Protein 3NX6 (pdb70)

Radius of gyration: 12.01 Å; Cα contacts (8 Å, |Δi|>4): 182; chains: 1; bounding box: 28×27×32 Å

C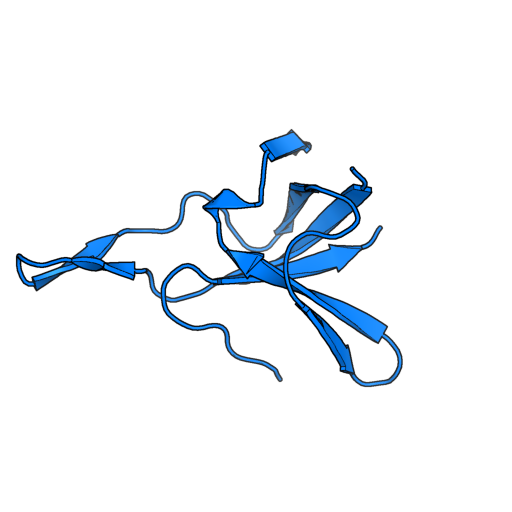ATH classification: 2.30.33.40

Organism: Xanthomonas oryzae pv. oryzae (strain KACC10331 / KXO85) (NCBI:txid291331)

Sequence (75 aa):
SIKPLHDRVVVKPISTKGEVVAIGAGKPLDNGSLHAPVVKVGDKVIYGQYAGSSYKSEGVEYKVLREDDILAVIG

Nearest PDB structures (foldseek):
  3nx6-assembly1_A  TM=1.014E+00  e=1.050E-14  Xanthomonas oryzae pv. oryzae KACC 10331
  1wnr-assembly1_E  TM=9.622E-01  e=2.563E-09  Thermus thermophilus
  8wuc-assembly1_l  TM=9.303E-01  e=3.358E-08  Hydrogenophilus thermoluteolus
  1wnr-assembly1_G  TM=9.587E-01  e=1.572E-07  Thermus thermophilus
  1wnr-assembly1_C  TM=9.505E-01  e=3.500E-07  Thermus thermophilus

Solvent-accessible surface area: 4837 Å² total; per-residue (Å²): 154,52,158,13,102,83,28,87,2,0,0,77,41,119,105,33,141,0,68,0,58,20,62,2,80,1,95,59,72,158,117,73,53,100,99,72,39,111,10,138,86,40,8,100,0,48,0,24,71,197,19,45,72,60,59,151,30,172,73,43,86,32,24,30,0,90,30,135,42,22,110,36,76,94,49

InterPro domains:
  IPR011032 GroES-like superfamily [SSF50129] (39-133)
  IPR018369 Chaperonin GroES, conserved site [PS00681] (42-66)
  IPR020818 GroES chaperonin family [MF_00580] (41-134)
  IPR020818 GroES chaperonin family [PF00166] (42-133)
  IPR020818 GroES chaperonin family [PR00297] (42-57)
  IPR020818 GroES chaperonin family [PR00297] (64-85)
  IPR020818 GroES chaperonin family [PR00297] (99-111)
  IPR020818 GroES chaperonin family [PR00297] (120-133)
  IPR020818 GroES chaperonin family [PTHR10772] (41-132)
  IPR020818 GroES chaperonin family [SM00883] (41-133)
  IPR020818 GroES chaperonin family [cd00320] (41-133)
  IPR037124 GroES chaperonin superfamily [G3DSA:2.30.33.40] (39-134)

Structure (mmCIF, N/CA/C/O backbone):
data_3NX6
#
_entry.id   3NX6
#
_cell.length_a   64.410
_cell.length_b   64.410
_cell.length_c   36.500
_cell.angle_alpha   90.00
_cell.angle_beta   90.00
_cell.angle_gamma   120.00
#
_symmetry.space_group_name_H-M   'P 61'
#
loop_
_entity.id
_entity.type
_entity.pdbx_description
1 polymer '10kDa chaperonin'
2 water water
#
loop_
_atom_site.group_PDB
_atom_site.id
_atom_site.type_symbol
_atom_site.label_atom_id
_atom_site.label_alt_id
_atom_site.label_comp_id
_atom_site.label_asym_id
_atom_site.label_entity_id
_atom_site.label_seq_id
_atom_site.pdbx_PDB_ins_code
_atom_site.Cartn_x
_atom_site.Cartn_y
_atom_site.Cartn_z
_atom_site.occupancy
_atom_site.B_iso_or_equiv
_atom_site.auth_seq_id
_atom_site.auth_comp_id
_atom_site.auth_asym_id
_atom_site.auth_atom_id
_atom_site.pdbx_PDB_model_num
ATOM 1 N N . SER A 1 2 ? 9.813 34.417 4.810 1.00 59.09 2 SER A N 1
ATOM 2 C CA . SER A 1 2 ? 10.817 33.718 5.703 1.00 58.32 2 SER A CA 1
ATOM 3 C C . SER A 1 2 ? 12.037 34.643 5.969 1.00 56.74 2 SER A C 1
ATOM 4 O O . SER A 1 2 ? 12.378 34.920 7.153 1.00 58.31 2 SER A O 1
ATOM 7 N N . ILE A 1 3 ? 12.646 35.129 4.869 1.00 52.68 3 ILE A N 1
ATOM 8 C CA . ILE A 1 3 ? 13.762 36.099 4.868 1.00 49.41 3 ILE A CA 1
ATOM 9 C C . ILE A 1 3 ? 13.760 37.152 5.963 1.00 46.66 3 ILE A C 1
ATOM 10 O O . ILE A 1 3 ? 12.841 37.982 6.053 1.00 46.91 3 ILE A O 1
ATOM 15 N N . LYS A 1 4 ? 14.805 37.150 6.768 1.00 43.23 4 LYS A N 1
ATOM 16 C CA . LYS A 1 4 ? 14.953 38.134 7.821 1.00 41.59 4 LYS A CA 1
ATOM 17 C C . LYS A 1 4 ? 16.137 39.104 7.559 1.00 39.22 4 LYS A C 1
ATOM 18 O O . LYS A 1 4 ? 17.312 38.701 7.739 1.00 37.52 4 LYS A O 1
ATOM 24 N N . PRO A 1 5 ? 15.829 40.367 7.147 1.00 36.71 5 PRO A N 1
ATOM 25 C CA .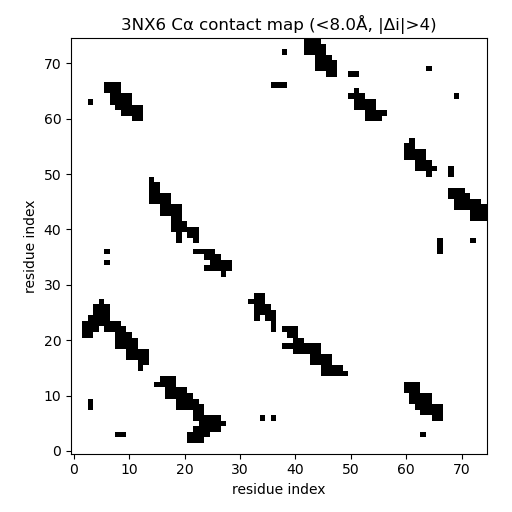 PRO A 1 5 ? 16.887 41.350 6.880 1.00 34.62 5 PRO A CA 1
ATOM 26 C C . PRO A 1 5 ? 17.575 41.770 8.106 1.00 32.54 5 PRO A C 1
ATOM 27 O O . PRO A 1 5 ? 17.013 41.806 9.204 1.00 33.22 5 PRO A O 1
ATOM 31 N N . LEU A 1 6 ? 18.820 42.078 7.895 1.00 31.29 6 LEU A N 1
ATOM 32 C CA . LEU A 1 6 ? 19.729 42.529 8.916 1.00 31.72 6 LEU A CA 1
ATOM 33 C C . LEU A 1 6 ? 20.008 44.032 8.846 1.00 32.37 6 LEU A C 1
ATOM 34 O O . LEU A 1 6 ? 19.951 44.650 7.766 1.00 32.47 6 LEU A O 1
ATOM 39 N N . HIS A 1 7 ? 20.386 44.602 9.985 1.00 32.34 7 HIS A N 1
ATOM 40 C CA . HIS A 1 7 ? 20.969 45.944 10.042 1.00 33.90 7 HIS A CA 1
ATOM 41 C C . HIS A 1 7 ? 19.953 46.917 9.441 1.00 33.74 7 HIS A C 1
ATOM 42 O O . HIS A 1 7 ? 18.799 46.976 9.920 1.00 34.05 7 HIS A O 1
ATOM 49 N N . ASP A 1 8 ? 20.338 47.656 8.392 1.00 34.01 8 ASP A N 1
ATOM 50 C CA . ASP A 1 8 ? 19.458 48.630 7.682 1.00 34.84 8 ASP A CA 1
ATOM 51 C C . ASP A 1 8 ? 18.977 48.197 6.279 1.00 35.04 8 ASP A C 1
ATOM 52 O O . ASP A 1 8 ? 18.538 49.023 5.477 1.00 36.09 8 ASP A O 1
ATOM 57 N N . ARG A 1 9 ? 19.008 46.887 6.031 1.00 34.09 9 ARG A N 1
ATOM 58 C CA . ARG A 1 9 ? 18.436 46.250 4.879 1.00 32.68 9 ARG A CA 1
ATOM 59 C C . ARG A 1 9 ? 16.934 46.265 4.968 1.00 31.52 9 ARG A C 1
ATOM 60 O O . ARG A 1 9 ? 16.356 46.252 6.054 1.00 28.76 9 ARG A O 1
ATOM 68 N N . VAL A 1 10 ? 16.302 46.319 3.816 1.00 30.03 10 VAL A N 1
ATOM 69 C CA . VAL A 1 10 ? 14.845 46.400 3.719 1.00 31.36 10 VAL A CA 1
ATOM 70 C C . VAL A 1 10 ? 14.413 45.451 2.597 1.00 32.30 10 VAL A C 1
ATOM 71 O O . VAL A 1 10 ? 14.915 45.560 1.506 1.00 31.57 10 VAL A O 1
ATOM 75 N N . VAL A 1 11 ? 13.418 44.601 2.848 1.00 32.61 11 VAL A N 1
ATOM 76 C CA . VAL A 1 11 ? 12.799 43.796 1.787 1.00 33.09 11 VAL A CA 1
ATOM 77 C C . VAL A 1 11 ? 11.513 44.453 1.273 1.00 33.32 11 VAL A C 1
ATOM 78 O O . VAL A 1 11 ? 10.595 44.762 2.008 1.00 33.25 11 VAL A O 1
ATOM 82 N N . VAL A 1 12 ? 11.477 44.605 -0.034 1.00 34.80 12 VAL A N 1
ATOM 83 C CA . VAL A 1 12 ? 10.440 45.292 -0.784 1.00 37.42 12 VAL A CA 1
ATOM 84 C C . VAL A 1 12 ? 9.805 44.341 -1.830 1.00 39.13 12 VAL A C 1
ATOM 85 O O . VAL A 1 12 ? 10.481 43.568 -2.479 1.00 39.06 12 VAL A O 1
ATOM 89 N N . LYS A 1 13 ? 8.510 44.407 -1.978 1.00 41.30 13 LYS A N 1
ATOM 90 C CA . LYS A 1 13 ? 7.837 43.616 -2.960 1.00 43.84 13 LYS A CA 1
ATOM 91 C C . LYS A 1 13 ? 7.503 44.586 -4.063 1.00 44.23 13 LYS A C 1
ATOM 92 O O . LYS A 1 13 ? 6.829 45.577 -3.853 1.00 43.08 13 LYS A O 1
ATOM 98 N N . PRO A 1 14 ? 7.988 44.327 -5.264 1.00 47.57 14 PRO A N 1
ATOM 99 C CA . PRO A 1 14 ? 7.663 45.325 -6.293 1.00 48.94 14 PRO A CA 1
ATOM 100 C C . PRO A 1 14 ? 6.175 45.320 -6.663 1.00 51.15 14 PRO A C 1
ATOM 101 O O . PRO A 1 14 ? 5.499 44.289 -6.559 1.00 51.70 14 PRO A O 1
ATOM 105 N N . ILE A 1 15 ? 5.646 46.473 -7.028 1.00 52.78 15 ILE A N 1
ATOM 106 C CA . ILE A 1 15 ? 4.225 46.582 -7.200 1.00 54.75 15 ILE A CA 1
ATOM 107 C C . ILE A 1 15 ? 3.911 47.792 -8.059 1.00 55.56 15 ILE A C 1
ATOM 108 O O . ILE A 1 15 ? 4.681 48.079 -8.999 1.00 57.96 15 ILE A O 1
ATOM 113 N N . SER A 1 35 ? 13.827 53.693 -11.817 1.00 60.82 35 SER A N 1
ATOM 114 C CA . SER A 1 35 ? 13.116 53.724 -10.546 1.00 60.20 35 SER A CA 1
ATOM 115 C C . SER A 1 35 ? 11.773 52.975 -10.683 1.00 58.75 35 SER A C 1
ATOM 116 O O . SER A 1 35 ? 11.123 53.032 -11.751 1.00 59.94 35 SER A O 1
ATOM 119 N N . THR A 1 36 ? 11.394 52.260 -9.613 1.00 55.79 36 THR A N 1
ATOM 120 C CA . THR A 1 36 ? 10.191 51.406 -9.524 1.00 52.25 36 THR A CA 1
ATOM 121 C C . THR A 1 36 ? 9.541 51.623 -8.154 1.00 49.35 36 THR A C 1
ATOM 122 O O . THR A 1 36 ? 10.210 52.063 -7.238 1.00 46.57 36 THR A O 1
ATOM 126 N N . LYS A 1 37 ? 8.232 51.385 -8.041 1.00 47.42 37 LYS A N 1
ATOM 127 C CA . LYS A 1 37 ? 7.506 51.411 -6.760 1.00 46.26 37 LYS A CA 1
ATOM 128 C C . LYS A 1 37 ? 7.381 50.029 -6.166 1.00 44.77 37 LYS A C 1
ATOM 129 O O . LYS A 1 37 ? 7.515 49.026 -6.856 1.00 45.05 37 LYS A O 1
ATOM 135 N N . GLY A 1 38 ? 7.072 49.959 -4.877 1.00 42.33 38 GLY A N 1
ATOM 136 C CA . GLY A 1 38 ? 7.120 48.676 -4.185 1.00 41.42 38 GLY A CA 1
ATOM 137 C C . GLY A 1 38 ? 6.624 48.855 -2.770 1.00 39.06 38 GLY A C 1
ATOM 138 O O . GLY A 1 38 ? 6.476 49.982 -2.311 1.00 37.54 38 GLY A O 1
ATOM 139 N N . GLU A 1 39 ? 6.316 47.778 -2.081 1.00 38.67 39 GLU A N 1
ATOM 140 C CA . GLU A 1 39 ? 5.923 47.905 -0.685 1.00 39.02 39 GLU A CA 1
ATOM 141 C C . GLU A 1 39 ? 6.901 47.306 0.228 1.00 37.90 39 GLU A C 1
ATOM 142 O O . GLU A 1 39 ? 7.434 46.290 -0.108 1.00 37.87 39 GLU A O 1
ATOM 148 N N . VAL A 1 40 ? 7.052 47.845 1.437 1.00 38.30 40 VAL A N 1
ATOM 149 C CA . VAL A 1 40 ? 7.958 47.243 2.412 1.00 37.87 40 VAL A CA 1
ATOM 150 C C . VAL A 1 40 ? 7.286 46.104 3.162 1.00 37.40 40 VAL A C 1
ATOM 151 O O . VAL A 1 40 ? 6.226 46.240 3.763 1.00 36.16 40 VAL A O 1
ATOM 155 N N . VAL A 1 41 ? 7.973 44.982 3.057 1.00 37.54 41 VAL A N 1
ATOM 156 C CA . VAL A 1 41 ? 7.529 43.703 3.469 1.00 38.41 41 VAL A CA 1
ATOM 157 C C . VAL A 1 41 ? 8.281 43.262 4.694 1.00 38.01 41 VAL A C 1
ATOM 158 O O . VAL A 1 41 ? 7.681 42.586 5.519 1.00 38.96 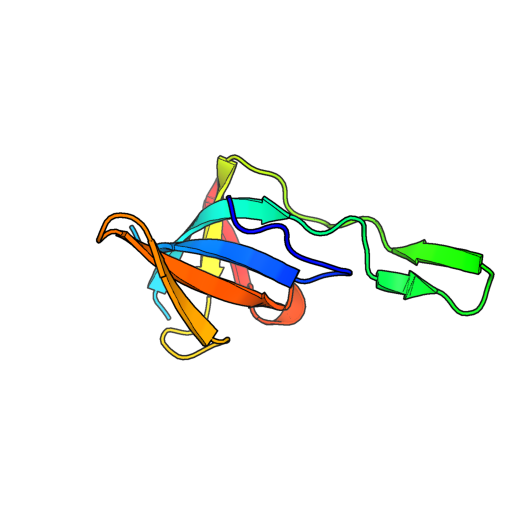41 VAL A O 1
ATOM 162 N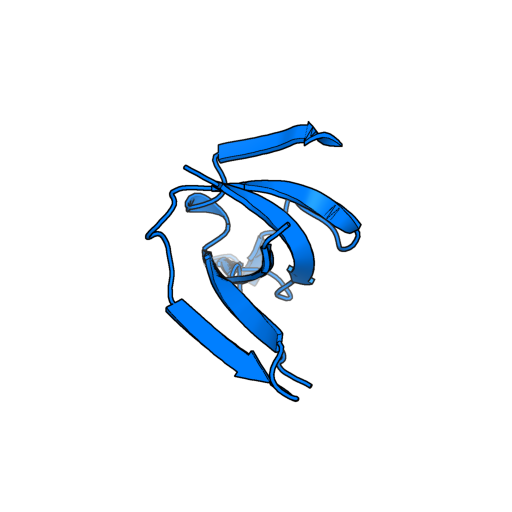 N . ALA A 1 42 ? 9.574 43.667 4.857 1.00 37.30 42 ALA A N 1
ATOM 163 C CA . ALA A 1 42 ? 10.373 43.408 6.120 1.00 35.41 42 ALA A CA 1
ATOM 164 C C . ALA A 1 42 ? 11.475 44.436 6.309 1.00 34.78 42 ALA A C 1
ATOM 165 O O . ALA A 1 42 ? 11.964 44.993 5.363 1.00 34.45 42 ALA A O 1
ATOM 167 N N . ILE A 1 43 ? 11.852 44.670 7.552 1.00 34.53 43 ILE A N 1
ATOM 168 C CA . ILE A 1 43 ? 12.861 45.649 7.874 1.00 36.23 43 ILE A CA 1
ATOM 169 C C . ILE A 1 43 ? 13.862 45.079 8.847 1.00 38.18 43 ILE A C 1
ATOM 170 O O . ILE A 1 43 ? 13.524 44.201 9.655 1.00 38.22 43 ILE A O 1
ATOM 175 N N . GLY A 1 44 ? 15.120 45.519 8.705 1.00 39.90 44 GLY A N 1
ATOM 176 C CA . GLY A 1 44 ? 16.147 45.161 9.641 1.00 40.72 44 GLY A CA 1
ATOM 177 C C . GLY A 1 44 ? 15.968 45.814 10.983 1.00 40.93 44 GLY A C 1
ATOM 178 O O . GLY A 1 44 ? 15.326 46.843 11.070 1.00 41.57 44 GLY A O 1
ATOM 179 N N . ALA A 1 45 ? 16.547 45.201 12.009 1.00 41.44 45 ALA A N 1
ATOM 180 C CA . ALA A 1 45 ? 16.677 45.748 13.362 1.00 42.22 45 ALA A CA 1
ATOM 181 C C . ALA A 1 45 ? 17.351 47.101 13.424 1.00 44.29 45 ALA A C 1
ATOM 182 O O . ALA A 1 45 ? 17.139 47.853 14.370 1.00 45.22 45 ALA A O 1
ATOM 184 N N . GLY A 1 46 ? 18.252 47.398 12.509 1.00 44.47 46 GLY A N 1
ATOM 185 C CA . GLY A 1 46 ? 18.849 48.719 12.517 1.00 46.04 46 GLY A CA 1
ATOM 186 C C . GLY A 1 46 ? 20.360 48.648 12.413 1.00 47.18 46 GLY A C 1
ATOM 187 O O . GLY A 1 46 ? 21.002 47.728 12.961 1.00 47.31 46 GLY A O 1
ATOM 188 N N . LYS A 1 47 ? 20.940 49.589 11.681 1.00 48.80 47 LYS A N 1
ATOM 189 C CA . LYS A 1 47 ? 22.384 49.548 11.583 1.00 50.99 47 LYS A CA 1
ATOM 190 C C . LYS A 1 47 ? 23.003 49.812 12.951 1.00 51.32 47 LYS A C 1
ATOM 191 O O . LYS A 1 47 ? 22.630 50.801 13.588 1.00 50.55 47 LYS A O 1
ATOM 197 N N . PRO A 1 48 ? 23.944 48.953 13.391 1.00 53.14 48 PRO A N 1
ATOM 198 C CA . PRO A 1 48 ? 24.620 49.182 14.659 1.00 54.31 48 PRO A CA 1
ATOM 199 C C . PRO A 1 48 ? 25.468 50.439 14.617 1.00 56.42 48 PRO A C 1
ATOM 200 O O . PRO A 1 48 ? 26.079 50.748 13.573 1.00 56.26 48 PRO A O 1
ATOM 204 N N . LEU A 1 49 ? 25.518 51.153 15.738 1.00 57.87 49 LEU A N 1
ATOM 205 C CA . LEU A 1 49 ? 26.314 52.349 15.807 1.00 58.94 49 LEU A CA 1
ATOM 206 C C . LEU A 1 49 ? 27.537 52.147 16.739 1.00 60.72 49 LEU A C 1
ATOM 207 O O . LEU A 1 49 ? 27.554 51.328 17.691 1.00 60.14 49 LEU A O 1
ATOM 212 N N . ASP A 1 50 ? 28.575 52.906 16.412 1.00 63.10 50 ASP A N 1
ATOM 213 C CA . ASP A 1 50 ? 29.848 52.946 17.155 1.00 64.84 50 ASP A CA 1
ATOM 214 C C . ASP A 1 50 ? 29.583 52.902 18.662 1.00 64.74 50 ASP A C 1
ATOM 215 O O . ASP A 1 50 ? 30.100 52.088 19.435 1.00 64.17 50 ASP A O 1
ATOM 220 N N . ASN A 1 51 ? 28.718 53.827 19.030 1.00 65.30 51 ASN A N 1
ATOM 221 C CA . ASN A 1 51 ? 28.419 54.164 20.388 1.00 66.00 51 ASN A CA 1
ATOM 222 C C . ASN A 1 51 ? 27.511 53.154 21.043 1.00 65.49 51 ASN A C 1
ATOM 223 O O . ASN A 1 51 ? 26.889 53.454 22.075 1.00 66.83 51 ASN A O 1
ATOM 228 N N . GLY A 1 52 ? 27.380 51.977 20.450 1.00 64.50 52 GLY A N 1
ATOM 229 C CA . GLY A 1 52 ? 26.601 50.910 21.077 1.00 63.58 52 GLY A CA 1
ATOM 230 C C . GLY A 1 52 ? 25.073 50.937 20.974 1.00 62.25 52 GLY A C 1
ATOM 231 O O . GLY A 1 52 ? 24.386 50.373 21.832 1.00 60.95 52 GLY A O 1
ATOM 232 N N . SER A 1 53 ? 24.537 51.586 19.943 1.00 60.58 53 SER A N 1
ATOM 233 C CA . SER A 1 53 ? 23.079 51.583 19.708 1.00 59.31 53 SER A CA 1
ATOM 234 C C . SER A 1 53 ? 22.806 51.171 18.281 1.00 57.29 53 SER A C 1
ATOM 235 O O . SER A 1 53 ? 23.729 50.985 17.526 1.00 55.19 53 SER A O 1
ATOM 238 N N . LEU A 1 54 ? 21.528 51.043 17.946 1.00 55.93 54 LEU A N 1
ATOM 239 C CA . LEU A 1 54 ? 21.113 50.796 16.585 1.00 55.27 54 LEU A CA 1
ATOM 240 C C . LEU A 1 54 ? 20.395 52.007 16.041 1.00 54.93 54 LEU A C 1
ATOM 241 O O . LEU A 1 54 ? 19.482 52.562 16.649 1.00 53.65 54 LEU A O 1
ATOM 246 N N . HIS A 1 55 ? 20.835 52.391 14.866 1.00 54.08 55 HIS A N 1
ATOM 247 C CA . HIS A 1 55 ? 20.146 53.332 14.025 1.00 54.69 55 HIS A CA 1
ATOM 248 C C . HIS A 1 55 ? 18.763 52.831 13.707 1.00 52.29 55 HIS A C 1
ATOM 249 O O . HIS A 1 55 ? 18.598 51.918 12.945 1.00 51.40 55 HIS A O 1
ATOM 256 N N . ALA A 1 56 ? 17.757 53.454 14.270 1.00 51.62 56 ALA A N 1
ATOM 257 C CA . ALA A 1 56 ? 16.379 53.002 14.006 1.00 51.09 56 ALA A CA 1
ATOM 258 C C . ALA A 1 56 ? 16.013 53.241 12.532 1.00 48.76 56 ALA A C 1
ATOM 259 O O . ALA A 1 56 ? 16.297 54.303 12.021 1.00 49.07 56 ALA A O 1
ATOM 261 N N . PRO A 1 57 ? 15.399 52.257 11.852 1.00 47.70 57 PRO A N 1
ATOM 262 C CA . PRO A 1 57 ? 14.904 52.426 10.463 1.00 46.33 57 PRO A CA 1
ATOM 263 C C . PRO A 1 57 ? 13.892 53.528 10.306 1.00 44.85 57 PRO A C 1
ATOM 264 O O . PRO A 1 57 ? 13.162 53.843 11.225 1.00 45.17 57 PRO A O 1
ATOM 268 N N . VAL A 1 58 ? 13.830 54.129 9.140 1.00 43.37 58 VAL A N 1
ATOM 269 C CA . VAL A 1 58 ? 12.897 55.233 8.927 1.00 41.3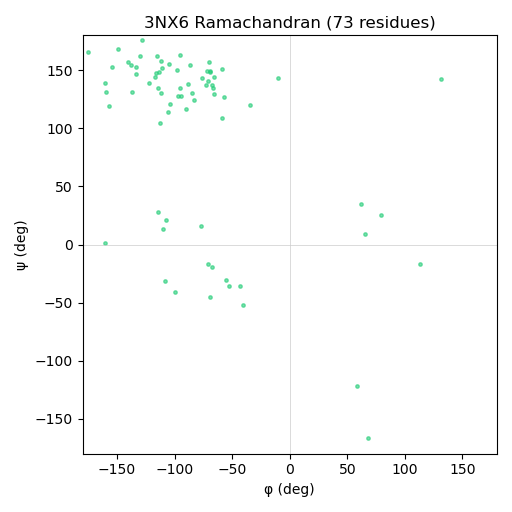7 58 VAL A CA 1
ATOM 270 C C . VAL A 1 58 ? 11.801 54.751 7.989 1.00 40.64 58 VAL A C 1
ATOM 271 O O . VAL A 1 58 ? 11.049 55.523 7.417 1.00 41.52 58 VAL A O 1
ATOM 275 N N . VAL A 1 59 ? 11.722 53.449 7.781 1.00 38.76 59 VAL A N 1
ATOM 276 C CA . VAL A 1 59 ? 10.568 52.896 7.092 1.00 36.64 59 VAL A CA 1
ATOM 277 C C . VAL A 1 59 ? 10.050 51.767 7.905 1.00 35.84 59 VAL A C 1
ATOM 278 O O . VAL A 1 59 ? 10.744 51.179 8.704 1.00 36.36 59 VAL A O 1
ATOM 282 N N . LYS A 1 60 ? 8.823 51.431 7.592 1.00 37.34 60 LYS A N 1
ATOM 283 C CA . LYS A 1 60 ? 8.039 50.447 8.291 1.00 37.15 60 LYS A CA 1
ATOM 284 C C . LYS A 1 60 ? 7.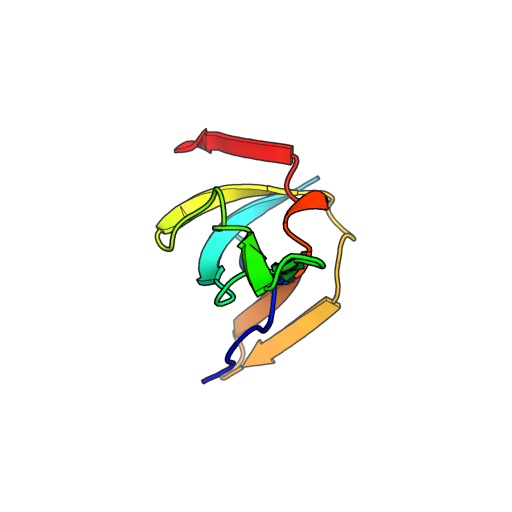366 49.515 7.323 1.00 36.38 60 LYS A C 1
ATOM 285 O O . LYS A 1 60 ? 7.089 49.823 6.173 1.00 33.38 60 LYS A O 1
ATOM 291 N N . VAL A 1 61 ? 7.123 48.326 7.786 1.00 36.36 61 VAL A N 1
ATOM 292 C CA . VAL A 1 61 ? 6.352 47.384 7.025 1.00 37.86 61 VAL A CA 1
ATOM 293 C C . VAL A 1 61 ? 5.009 48.007 6.723 1.00 38.34 61 VAL A C 1
ATOM 294 O O . VAL A 1 61 ? 4.328 48.526 7.617 1.00 39.68 61 VAL A O 1
ATOM 298 N N . GLY A 1 62 ? 4.701 47.982 5.438 1.00 38.30 62 GLY A N 1
ATOM 299 C CA . GLY A 1 62 ? 3.497 48.446 4.865 1.00 39.20 62 GLY A CA 1
ATOM 300 C C . GLY A 1 62 ? 3.748 49.670 3.982 1.00 39.39 62 GLY A C 1
ATOM 301 O O . GLY A 1 62 ? 2.879 50.050 3.214 1.00 39.17 62 GLY A O 1
ATOM 302 N N . ASP A 1 63 ? 4.902 50.319 4.142 1.00 37.98 63 ASP A N 1
ATOM 303 C CA . ASP A 1 63 ? 5.165 51.569 3.467 1.00 37.36 63 ASP A CA 1
ATOM 304 C C . ASP A 1 63 ? 5.251 51.254 2.039 1.00 36.50 63 ASP A C 1
ATOM 305 O O . ASP A 1 63 ? 5.796 50.254 1.708 1.00 34.08 63 ASP A O 1
ATOM 310 N N . LYS A 1 64 ? 4.644 52.080 1.203 1.00 37.53 64 LYS A N 1
ATOM 311 C CA . LYS A 1 64 ? 4.917 52.072 -0.239 1.00 38.02 64 LYS A CA 1
ATOM 312 C C . LYS A 1 64 ? 6.104 53.040 -0.455 1.00 37.69 64 LYS A C 1
ATOM 313 O O . LYS A 1 64 ? 6.148 54.112 0.169 1.00 37.49 64 LYS A O 1
ATOM 319 N N . VAL A 1 65 ? 7.045 52.635 -1.321 1.00 37.41 65 VAL A N 1
ATOM 320 C CA . VAL A 1 65 ? 8.348 53.271 -1.469 1.00 36.66 65 VAL A CA 1
ATOM 321 C C . VAL A 1 65 ? 8.728 53.331 -2.916 1.00 37.40 65 VAL A C 1
ATOM 322 O O . VAL A 1 65 ? 8.227 52.594 -3.716 1.00 38.57 65 VAL A O 1
ATOM 326 N N . ILE A 1 66 ? 9.610 54.252 -3.263 1.00 38.28 66 ILE A N 1
ATOM 327 C CA . ILE A 1 66 ? 10.226 54.252 -4.559 1.00 39.21 66 ILE A CA 1
ATOM 328 C C . ILE A 1 66 ? 11.738 54.052 -4.362 1.00 39.80 66 ILE A C 1
ATOM 329 O O . ILE A 1 66 ? 12.361 54.511 -3.386 1.00 36.95 66 ILE A O 1
ATOM 334 N N . TYR A 1 67 ? 12.285 53.322 -5.308 1.00 41.41 67 TYR A N 1
ATOM 335 C CA . TYR A 1 67 ? 13.681 52.934 -5.310 1.00 44.56 67 TYR A CA 1
ATOM 336 C C . TYR A 1 67 ? 14.154 52.810 -6.740 1.00 46.34 67 TYR A C 1
ATOM 337 O O . TYR A 1 67 ? 13.371 52.799 -7.650 1.00 45.49 67 TYR A O 1
ATOM 346 N N . GLY A 1 68 ? 15.455 52.702 -6.913 1.00 49.70 68 GLY A N 1
ATOM 347 C CA . GLY A 1 68 ? 16.038 52.586 -8.239 1.00 52.08 68 GLY A CA 1
ATOM 348 C C . GLY A 1 68 ? 15.746 51.217 -8.803 1.00 54.61 68 GLY A C 1
ATOM 349 O O . GLY A 1 68 ? 15.848 50.196 -8.099 1.00 53.41 68 GLY A O 1
ATOM 350 N N . GLN A 1 69 ? 15.381 51.178 -10.079 1.00 57.66 69 GLN A N 1
ATOM 351 C CA . GLN A 1 69 ? 14.907 49.954 -10.618 1.00 60.70 69 GLN A CA 1
ATOM 352 C C . GLN A 1 69 ? 15.896 48.826 -10.360 1.00 61.06 69 GLN A C 1
ATOM 353 O O . GLN A 1 69 ? 15.489 47.705 -10.097 1.00 61.64 69 GLN A O 1
ATOM 359 N N . TYR A 1 70 ? 17.188 49.131 -10.407 1.00 61.99 70 TYR A N 1
ATOM 360 C CA . TYR A 1 70 ? 18.259 4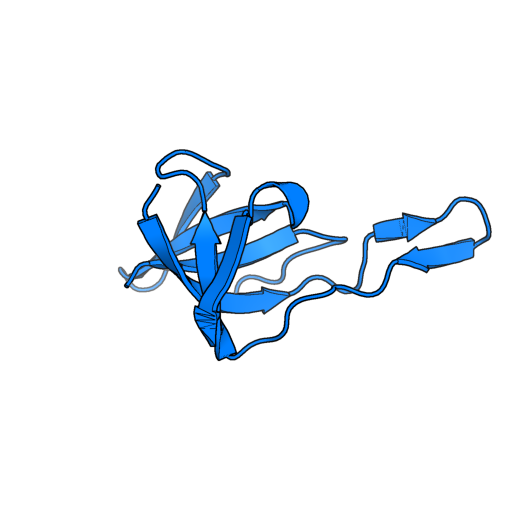8.115 -10.208 1.00 62.50 70 TYR A CA 1
ATOM 361 C C . TYR A 1 70 ? 19.147 48.275 -8.936 1.00 60.76 70 TYR A C 1
ATOM 362 O O . TYR A 1 70 ? 20.324 47.826 -8.929 1.00 61.05 70 TYR A O 1
ATOM 371 N N . ALA A 1 71 ? 18.560 48.888 -7.895 1.00 57.84 71 ALA A N 1
ATOM 372 C CA . ALA A 1 71 ? 19.086 48.938 -6.531 1.00 55.85 71 ALA A CA 1
ATOM 373 C C . ALA A 1 71 ? 18.989 47.570 -5.852 1.00 53.99 71 ALA A C 1
ATOM 374 O O . ALA A 1 71 ? 18.006 46.857 -6.009 1.00 53.09 71 ALA A O 1
ATOM 376 N N . GLY A 1 72 ? 20.000 47.208 -5.085 1.00 53.06 72 GLY A N 1
ATOM 377 C CA . GLY A 1 72 ? 19.913 46.019 -4.218 1.00 53.73 72 GLY A CA 1
ATOM 378 C C . GLY A 1 72 ? 19.847 44.648 -4.928 1.00 53.95 72 GLY A C 1
ATOM 379 O O . GLY A 1 72 ? 20.112 44.549 -6.128 1.00 55.11 72 GLY A O 1
ATOM 380 N N . SER A 1 73 ? 19.505 43.588 -4.212 1.00 53.34 73 SER A N 1
ATOM 381 C CA . SER A 1 73 ? 19.570 42.270 -4.786 1.00 53.43 73 SER A CA 1
ATOM 382 C C . SER A 1 73 ? 18.195 41.699 -4.834 1.00 55.26 73 SER A C 1
ATOM 383 O O . SER A 1 73 ? 17.384 41.952 -3.935 1.00 54.31 73 SER A O 1
ATOM 386 N N . SER A 1 74 ? 17.935 40.887 -5.852 1.00 57.02 74 SER A N 1
ATOM 387 C CA . SER A 1 74 ? 16.658 40.179 -5.944 1.00 58.17 74 SER A CA 1
ATOM 388 C C . SER A 1 74 ? 16.767 38.911 -5.173 1.00 58.66 74 SER A C 1
ATOM 389 O O . SER A 1 74 ? 17.864 38.421 -4.948 1.00 58.80 74 SER A O 1
ATOM 392 N N . TYR A 1 75 ? 15.636 38.402 -4.710 1.00 59.19 75 TYR A N 1
ATOM 393 C CA . TYR A 1 75 ? 15.580 37.042 -4.237 1.00 59.80 75 TYR A CA 1
ATOM 394 C C . TYR A 1 75 ? 14.139 36.616 -4.268 1.00 59.08 75 TYR A C 1
ATOM 395 O O . TYR A 1 75 ? 13.252 37.335 -3.764 1.00 58.37 75 TYR A O 1
ATOM 404 N N . LYS A 1 76 ? 13.909 35.439 -4.854 1.00 58.55 76 LYS A N 1
ATOM 405 C CA . LYS A 1 76 ? 12.542 34.914 -5.063 1.00 57.74 76 LYS A CA 1
ATOM 406 C C . LYS A 1 76 ? 12.110 33.932 -4.016 1.00 55.63 76 LYS A C 1
ATOM 407 O O . LYS A 1 76 ? 12.923 33.218 -3.457 1.00 55.49 76 LYS A O 1
ATOM 413 N N . SER A 1 77 ? 10.821 33.886 -3.753 1.00 54.13 77 SER A N 1
ATOM 414 C CA . SER A 1 77 ? 10.331 33.031 -2.706 1.00 53.68 77 SER A CA 1
ATOM 415 C C . SER A 1 77 ? 8.891 32.701 -2.936 1.00 52.91 77 SER A C 1
ATOM 416 O O . SER A 1 77 ? 8.061 33.596 -2.927 1.00 53.29 77 SER A O 1
ATOM 419 N N . GLU A 1 78 ? 8.608 31.406 -3.101 1.00 51.96 78 GLU A N 1
ATOM 420 C CA . GLU A 1 78 ? 7.300 30.899 -3.449 1.00 51.57 78 GLU A CA 1
ATOM 421 C C . GLU A 1 78 ? 6.952 31.468 -4.786 1.00 50.32 78 GLU A C 1
ATOM 422 O O . GLU A 1 78 ? 5.813 31.808 -5.037 1.00 51.32 78 GLU A O 1
ATOM 428 N N . GLY A 1 79 ? 7.924 31.631 -5.650 1.00 49.44 79 GLY A N 1
ATOM 429 C CA . GLY A 1 79 ? 7.669 32.354 -6.905 1.00 50.00 79 GLY A CA 1
ATOM 430 C C . GLY A 1 79 ? 7.316 33.851 -6.864 1.00 50.62 79 GLY A C 1
ATOM 431 O O . GLY A 1 79 ? 6.930 34.390 -7.898 1.00 51.98 79 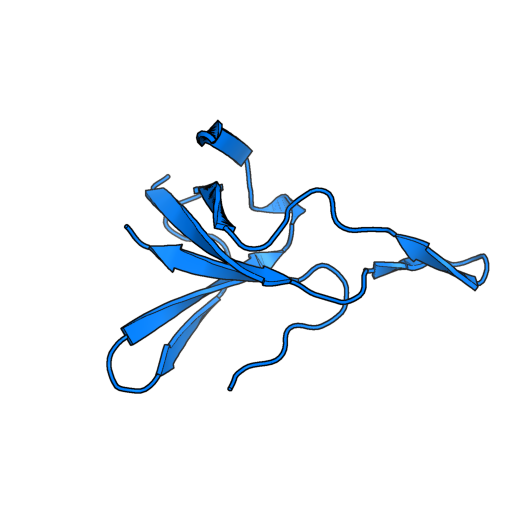GLY A O 1
ATOM 432 N N . VAL A 1 80 ? 7.429 34.524 -5.709 1.00 49.66 80 VAL A N 1
ATOM 433 C CA . VAL A 1 80 ? 7.342 35.982 -5.643 1.00 48.99 80 VAL A CA 1
ATOM 434 C C . VAL A 1 80 ? 8.749 36.515 -5.684 1.00 48.96 80 VAL A C 1
ATOM 435 O O . VAL A 1 80 ? 9.557 36.010 -4.989 1.00 48.18 80 VAL A O 1
ATOM 439 N N . GLU A 1 81 ? 9.040 37.532 -6.477 1.00 49.73 81 GLU A N 1
ATOM 440 C CA . GLU A 1 81 ? 10.376 38.147 -6.514 1.00 50.50 81 GLU A CA 1
ATOM 441 C C . GLU A 1 81 ? 10.349 39.320 -5.571 1.00 48.44 81 GLU A C 1
ATOM 442 O O . GLU A 1 81 ? 9.441 40.159 -5.666 1.00 48.37 81 GLU A O 1
ATOM 448 N N . TYR A 1 82 ? 11.332 39.343 -4.669 1.00 46.39 82 TYR A N 1
ATOM 449 C CA . TYR A 1 82 ? 11.581 40.450 -3.752 1.00 45.45 82 TYR A CA 1
ATOM 450 C C . TYR A 1 82 ? 12.912 41.084 -4.044 1.00 43.94 82 TYR A C 1
ATOM 451 O O . TYR A 1 82 ? 13.776 40.488 -4.675 1.00 43.42 82 TYR A O 1
ATOM 460 N N . LYS A 1 83 ? 13.061 42.313 -3.527 1.00 42.86 83 LYS A N 1
ATOM 461 C CA . LYS A 1 83 ? 14.334 43.061 -3.503 1.00 41.44 83 LYS A CA 1
ATOM 462 C C . LYS A 1 83 ? 14.821 43.272 -2.046 1.00 38.78 83 LYS A C 1
ATOM 463 O O . LYS A 1 83 ? 14.041 43.594 -1.204 1.00 38.21 83 LYS A O 1
ATOM 469 N N . VAL A 1 84 ? 16.094 43.036 -1.784 1.00 36.83 84 VAL A N 1
ATOM 470 C CA . VAL A 1 84 ? 16.715 43.445 -0.570 1.00 35.75 84 VAL A CA 1
ATOM 471 C C . VAL A 1 84 ? 17.614 44.645 -0.903 1.00 34.62 84 VAL A C 1
ATOM 472 O O . VAL A 1 84 ? 18.497 44.598 -1.747 1.00 35.09 84 VAL A O 1
ATOM 476 N N . LEU A 1 85 ? 17.224 45.778 -0.346 1.00 32.89 85 LEU A N 1
ATOM 477 C CA . LEU A 1 85 ? 17.831 47.075 -0.542 1.00 31.97 85 LEU A CA 1
ATOM 478 C C . LEU A 1 85 ? 18.487 47.484 0.750 1.00 32.34 85 LEU A C 1
ATOM 479 O O . LEU A 1 85 ? 18.092 47.018 1.786 1.00 32.84 85 LEU A O 1
ATOM 484 N N . ARG A 1 86 ? 19.457 48.389 0.682 1.00 33.04 86 ARG A N 1
ATOM 485 C CA . ARG A 1 86 ? 19.774 49.230 1.822 1.00 33.49 86 ARG A CA 1
ATOM 486 C C . ARG A 1 86 ? 18.716 50.346 1.962 1.00 32.14 86 ARG A C 1
ATOM 487 O O . ARG A 1 86 ? 18.203 50.899 0.949 1.00 31.03 86 ARG A O 1
ATOM 495 N N . GLU A 1 87 ? 18.371 50.707 3.172 1.00 31.31 87 GLU A N 1
ATOM 496 C CA . GLU A 1 87 ? 17.554 51.931 3.326 1.00 31.78 87 GLU A CA 1
ATOM 497 C C . GLU A 1 87 ? 18.013 53.107 2.447 1.00 32.06 87 GLU A C 1
ATOM 498 O O . GLU A 1 87 ? 17.222 53.811 1.866 1.00 32.62 87 GLU A O 1
ATOM 504 N N . ASP A 1 88 ? 19.290 53.270 2.225 1.00 31.85 88 ASP A N 1
ATOM 505 C CA . ASP A 1 88 ? 19.779 54.356 1.416 1.00 32.91 88 ASP A CA 1
ATOM 506 C C . ASP A 1 88 ? 19.419 54.281 -0.030 1.00 32.35 88 ASP A C 1
ATOM 507 O O . ASP A 1 88 ? 19.407 55.335 -0.699 1.00 33.21 88 ASP A O 1
ATOM 512 N N . ASP A 1 89 ? 19.065 53.083 -0.489 1.00 31.57 89 ASP A N 1
ATOM 513 C CA . ASP A 1 89 ? 18.510 52.885 -1.857 1.00 32.50 89 ASP A CA 1
ATOM 514 C C . ASP A 1 89 ? 17.056 53.449 -2.048 1.00 32.58 89 ASP A C 1
ATOM 515 O O . ASP A 1 89 ? 16.575 53.644 -3.170 1.00 32.40 89 ASP A O 1
ATOM 520 N N . ILE A 1 90 ? 16.366 53.704 -0.958 1.00 33.40 90 ILE A N 1
ATOM 521 C CA . ILE A 1 90 ? 14.953 54.071 -0.996 1.00 33.44 90 ILE A CA 1
ATOM 522 C C . ILE A 1 90 ? 14.887 55.577 -1.107 1.00 32.66 90 ILE A C 1
ATOM 523 O O . ILE A 1 90 ? 15.378 56.305 -0.254 1.00 29.92 90 ILE A O 1
ATOM 528 N N . LEU A 1 91 ? 14.339 56.044 -2.224 1.00 31.66 91 LEU A N 1
ATOM 529 C CA . LEU A 1 91 ? 14.244 57.444 -2.450 1.00 32.20 91 LEU A CA 1
ATOM 530 C C . LEU A 1 91 ? 13.229 58.184 -1.507 1.00 30.98 91 LEU A C 1
ATOM 531 O O . LEU A 1 91 ? 13.497 59.275 -0.980 1.00 32.37 91 LEU A O 1
ATOM 536 N N . ALA A 1 92 ? 12.059 57.588 -1.359 1.00 30.69 92 ALA A N 1
ATOM 537 C CA . ALA A 1 92 ? 10.909 58.300 -0.863 1.00 31.60 92 ALA A CA 1
ATOM 538 C C . ALA A 1 92 ? 9.906 57.284 -0.365 1.00 32.10 92 ALA A C 1
ATOM 539 O O . ALA A 1 92 ? 9.743 56.172 -0.946 1.00 30.83 92 ALA A O 1
ATOM 541 N N . VAL A 1 93 ? 9.293 57.611 0.773 1.00 34.53 93 VAL A N 1
ATOM 542 C CA . VAL A 1 93 ? 8.024 56.984 1.170 1.00 36.67 93 VAL A CA 1
ATOM 543 C C . VAL A 1 93 ? 6.868 57.777 0.473 1.00 40.38 93 VAL A C 1
ATOM 544 O O . VAL A 1 93 ? 6.786 59.030 0.528 1.00 40.25 93 VAL A O 1
ATOM 548 N N . ILE A 1 94 ? 5.994 57.009 -0.170 1.00 44.56 94 ILE A N 1
ATOM 549 C CA . ILE A 1 94 ? 4.849 57.498 -0.868 1.00 47.95 94 ILE A CA 1
ATOM 550 C C . ILE A 1 94 ? 3.559 57.376 -0.050 1.00 50.12 94 ILE A C 1
ATOM 551 O O . ILE A 1 94 ? 2.689 58.256 -0.073 1.00 51.58 94 ILE A O 1
ATOM 556 N N . GLY A 1 95 ? 3.391 56.277 0.645 1.00 50.96 95 GLY A N 1
ATOM 557 C CA . GLY A 1 95 ? 2.348 56.276 1.662 1.00 52.56 95 GLY A CA 1
ATOM 558 C C . GLY A 1 95 ? 2.245 54.929 2.327 1.00 52.61 95 GLY A C 1
ATOM 559 O O . GLY A 1 95 ? 3.268 54.305 2.542 1.00 53.72 95 GLY A O 1
#

Foldseek 3Di:
DDADAAQKFKWFAVVHKTFTQYGHPAHADPVGRGHHYPDDGGWIFNFDPPAADWDADPRGIMGIHGSVRTDDTPD

B-factor: mean 47.23, std 11.53, range [28.76, 83.6]

Secondary structure (DSSP, 8-state):
-----TTEEEEEE--EEEEEEEE-S-EE-TTS-EE--S--TT-EEEE-TT-SEEEEETTEEEEEEEGGGEEEE--